Protein AF-A0A4P9Y5D0-F1 (afdb_monomer)

Sequence (68 aa):
DHHHSAGQGKRRKINLACESCRRRKVRCDSVRPSCTGCLDHGLACVYPTESKKRGPRQGYLGRLEARL

Solvent-accessible surface area (backbone atoms only — not comparable to full-atom values): 4660 Å² total; per-residue (Å²): 138,83,90,79,81,86,72,85,74,75,75,69,78,74,77,70,50,26,50,53,29,55,77,68,72,48,89,51,78,65,42,79,84,48,23,64,74,27,57,78,67,73,44,77,48,46,63,81,69,96,79,68,82,74,67,79,62,85,70,56,63,65,62,61,61,77,78,114

Nearest PDB structures (foldseek):
  1d66-assembly1_B  TM=6.987E-01  e=1.133E-03  Saccharomyces cerevisiae
  3coq-assembly1_A  TM=7.066E-01  e=1.907E-03  Saccharomyces cerevisiae
  1qp9-assembly1_B  TM=5.683E-01  e=8.415E-04  Saccharomyces cerevisiae
  1qp9-assembly2_C  TM=6.502E-01  e=2.980E-03  Saccharomyces cerevisiae
  1aw6-assembly1_A  TM=8.448E-01  e=1.914E-02  Saccharomyces cerevisiae

Radius of gyration: 19.79 Å; Cα contacts (8 Å, |Δi|>4): 50; chains: 1; bounding box: 56×25×46 Å

Organism: NCBI:txid1907219

pLDDT: mean 73.91, std 16.14, range [46.5, 93.75]

Mean predicted aligned error: 13.72 Å

Structure (mmCIF, N/CA/C/O backbone):
data_AF-A0A4P9Y5D0-F1
#
_entry.id   AF-A0A4P9Y5D0-F1
#
loop_
_atom_site.group_PDB
_atom_site.id
_atom_site.type_symbol
_atom_site.label_atom_id
_atom_site.label_alt_id
_atom_site.label_comp_id
_atom_site.label_asym_id
_atom_site.label_entity_id
_atom_site.label_seq_id
_atom_site.pdbx_PDB_ins_code
_atom_site.Cartn_x
_atom_site.Cartn_y
_atom_site.Cartn_z
_atom_site.occupancy
_atom_site.B_iso_or_equiv
_atom_site.auth_seq_id
_atom_site.auth_comp_id
_atom_site.auth_asym_id
_atom_site.auth_atom_id
_atom_site.pdbx_PDB_model_num
ATOM 1 N N . ASP A 1 1 ? -26.063 7.267 -35.110 1.00 49.31 1 ASP A N 1
ATOM 2 C CA . ASP A 1 1 ? -25.418 7.982 -33.993 1.00 49.31 1 ASP A CA 1
ATOM 3 C C . ASP A 1 1 ? -24.586 7.084 -33.098 1.00 49.31 1 ASP A C 1
ATOM 5 O O . ASP A 1 1 ? -25.133 6.301 -32.334 1.00 49.31 1 ASP A O 1
ATOM 9 N N . HIS A 1 2 ? -23.260 7.205 -33.182 1.00 46.50 2 HIS A N 1
ATOM 10 C CA . HIS A 1 2 ? -22.334 6.636 -32.201 1.00 46.50 2 HIS A CA 1
ATOM 11 C C . HIS A 1 2 ? -21.648 7.783 -31.449 1.00 46.50 2 HIS A C 1
ATOM 13 O O . HIS A 1 2 ? -20.730 8.416 -31.967 1.00 46.50 2 HIS A O 1
ATOM 19 N N . HIS A 1 3 ? -22.093 8.051 -30.220 1.00 54.47 3 HIS A N 1
ATOM 20 C CA . HIS A 1 3 ? -21.440 8.996 -29.315 1.00 54.47 3 HIS A CA 1
ATOM 21 C C . HIS A 1 3 ? -20.154 8.382 -28.743 1.00 54.47 3 HIS A C 1
ATOM 23 O O . HIS A 1 3 ? -20.206 7.520 -27.867 1.00 54.47 3 HIS A O 1
ATOM 29 N N . HIS A 1 4 ? -18.990 8.842 -29.208 1.00 56.00 4 HIS A N 1
ATOM 30 C CA . HIS A 1 4 ? -17.698 8.543 -28.587 1.00 56.00 4 HIS A CA 1
ATOM 31 C C . HIS A 1 4 ? -17.158 9.789 -27.873 1.00 56.00 4 HIS A C 1
ATOM 33 O O . HIS A 1 4 ? -16.509 10.644 -28.474 1.00 56.00 4 HIS A O 1
ATOM 39 N N . SER A 1 5 ? -17.435 9.905 -26.572 1.00 52.16 5 SER A N 1
ATOM 40 C CA . SER A 1 5 ? -16.859 10.950 -25.723 1.00 52.16 5 SER A CA 1
ATOM 41 C C . SER A 1 5 ? -15.436 10.573 -25.310 1.00 52.16 5 SER A C 1
ATOM 43 O O . SER A 1 5 ? -15.220 9.779 -24.395 1.00 52.16 5 SER A O 1
ATOM 45 N N . ALA A 1 6 ? -14.454 11.182 -25.973 1.00 57.88 6 ALA A N 1
ATOM 46 C CA . ALA A 1 6 ? -13.048 11.142 -25.588 1.00 57.88 6 ALA A CA 1
ATOM 47 C C . ALA A 1 6 ? -12.822 11.946 -24.291 1.00 57.88 6 ALA A C 1
ATOM 49 O O . ALA A 1 6 ? -12.523 13.139 -24.304 1.00 57.88 6 ALA A O 1
ATOM 50 N N . GLY A 1 7 ? -12.991 11.285 -23.145 1.00 56.44 7 GLY A N 1
ATOM 51 C CA . GLY A 1 7 ? -12.669 11.834 -21.830 1.00 56.44 7 GLY A CA 1
ATOM 52 C C . GLY A 1 7 ? -11.170 11.746 -21.547 1.00 56.44 7 GLY A C 1
ATOM 53 O O . GLY A 1 7 ? -10.611 10.658 -21.422 1.00 56.44 7 GLY A O 1
ATOM 54 N N . GLN A 1 8 ? -10.522 12.901 -21.422 1.00 60.16 8 GLN A N 1
ATOM 55 C CA . GLN A 1 8 ? -9.111 13.071 -21.074 1.00 60.16 8 GLN A CA 1
ATOM 56 C C . GLN A 1 8 ? -8.780 12.365 -19.747 1.00 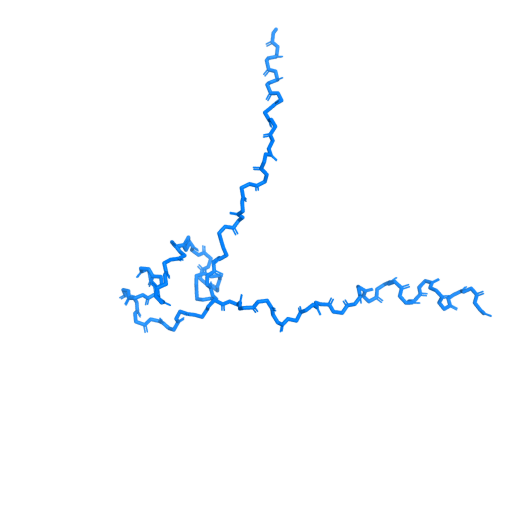60.16 8 GLN A C 1
ATOM 58 O O . GLN A 1 8 ? -9.021 12.873 -18.650 1.00 60.16 8 GLN A O 1
ATOM 63 N N . GLY A 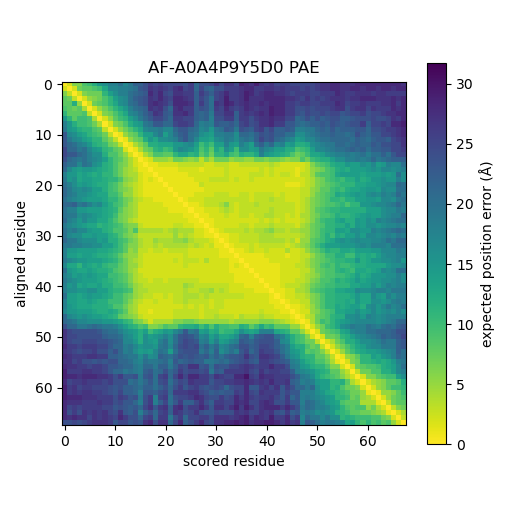1 9 ? -8.217 11.162 -19.841 1.00 54.09 9 GLY A N 1
ATOM 64 C CA . GLY A 1 9 ? -7.796 10.378 -18.691 1.00 54.09 9 GLY A CA 1
ATOM 65 C C . GLY A 1 9 ? -6.534 10.955 -18.060 1.00 54.09 9 GLY A C 1
ATOM 66 O O . GLY A 1 9 ? -5.436 10.465 -18.324 1.00 54.09 9 GLY A O 1
ATOM 67 N N . LYS A 1 10 ? -6.672 11.936 -17.155 1.00 56.72 10 LYS A N 1
ATOM 68 C CA . LYS A 1 10 ? -5.702 12.102 -16.059 1.00 56.72 10 LYS A CA 1
ATOM 69 C C . LYS A 1 10 ? -5.630 10.740 -15.382 1.00 56.72 10 LYS A C 1
ATOM 71 O O . LYS A 1 10 ? -6.555 10.383 -14.655 1.00 56.72 10 LYS A O 1
ATOM 76 N N . ARG A 1 11 ? -4.596 9.949 -15.702 1.00 57.47 11 ARG A N 1
ATOM 77 C CA . ARG A 1 11 ? -4.344 8.627 -15.116 1.00 57.47 11 ARG A CA 1
ATOM 78 C C . ARG A 1 11 ? -4.494 8.785 -13.610 1.00 57.47 11 ARG A C 1
ATOM 80 O O . ARG A 1 11 ? -3.616 9.361 -12.968 1.00 57.47 11 ARG A O 1
ATOM 87 N N . ARG A 1 12 ? -5.641 8.359 -13.064 1.00 59.66 12 ARG A N 1
ATOM 88 C CA . ARG A 1 12 ? -5.881 8.409 -11.625 1.00 59.66 12 ARG A CA 1
ATOM 89 C C . ARG A 1 12 ? -4.729 7.626 -11.026 1.00 59.66 12 ARG A C 1
ATOM 91 O O . ARG A 1 12 ? -4.529 6.478 -11.420 1.00 59.66 12 ARG A O 1
ATOM 98 N N . LYS A 1 13 ? -3.925 8.284 -10.182 1.00 59.56 13 LYS A N 1
ATOM 99 C CA . LYS A 1 13 ? -2.829 7.655 -9.440 1.00 59.56 13 LYS A CA 1
ATOM 100 C C . LYS A 1 13 ? -3.392 6.346 -8.902 1.00 59.56 13 LYS A C 1
ATOM 102 O O . LYS A 1 13 ? -4.315 6.378 -8.091 1.00 59.56 13 LYS A O 1
ATOM 107 N N . ILE A 1 14 ? -2.945 5.221 -9.458 1.00 60.78 14 ILE A N 1
ATOM 108 C CA . ILE A 1 14 ? -3.430 3.914 -9.032 1.00 60.78 14 ILE A CA 1
ATOM 109 C C . ILE A 1 14 ? -2.995 3.818 -7.580 1.00 60.78 14 ILE A C 1
ATOM 111 O O . ILE A 1 14 ? -1.796 3.797 -7.300 1.00 60.78 14 ILE A O 1
ATOM 115 N N . ASN A 1 15 ? -3.964 3.868 -6.668 1.00 67.94 15 ASN A N 1
ATOM 116 C CA . ASN A 1 15 ? -3.696 3.741 -5.248 1.00 67.94 15 ASN A CA 1
ATOM 117 C C . ASN A 1 15 ? -2.934 2.431 -5.040 1.00 67.94 15 ASN A C 1
ATOM 119 O O . ASN A 1 15 ? -3.379 1.354 -5.450 1.00 67.94 15 ASN A O 1
ATOM 123 N N . LEU A 1 16 ? -1.720 2.555 -4.510 1.00 83.06 16 LEU A N 1
ATOM 124 C CA . LEU A 1 16 ? -0.779 1.459 -4.398 1.00 83.06 16 LEU A CA 1
ATOM 125 C C . LEU A 1 16 ? -1.296 0.490 -3.337 1.00 83.06 16 LEU A C 1
ATOM 127 O O . LEU A 1 16 ? -1.111 0.722 -2.147 1.00 83.06 16 LEU A O 1
ATOM 131 N N . ALA A 1 17 ? -1.920 -0.607 -3.762 1.00 89.81 17 ALA A N 1
ATOM 132 C CA . ALA A 1 17 ? -2.337 -1.646 -2.832 1.00 89.81 17 ALA A CA 1
ATOM 133 C C . ALA A 1 17 ? -1.129 -2.184 -2.050 1.00 89.81 17 ALA A C 1
ATOM 135 O O . ALA A 1 17 ? -0.053 -2.400 -2.634 1.00 89.81 17 ALA A O 1
ATOM 136 N N . CYS A 1 18 ? -1.318 -2.416 -0.749 1.00 91.75 18 CYS A N 1
ATOM 137 C CA . CYS A 1 18 ? -0.331 -3.085 0.090 1.00 91.75 18 CYS A CA 1
ATOM 138 C C . CYS A 1 18 ? -0.099 -4.528 -0.384 1.00 91.75 18 CYS A C 1
ATOM 140 O O . CYS A 1 18 ? -0.887 -5.100 -1.143 1.00 91.75 18 CYS A O 1
ATOM 142 N N . GLU A 1 19 ? 0.995 -5.132 0.060 1.00 91.06 19 GLU A N 1
ATOM 143 C CA . GLU A 1 19 ? 1.403 -6.471 -0.343 1.00 91.06 19 GLU A CA 1
ATOM 144 C C . GL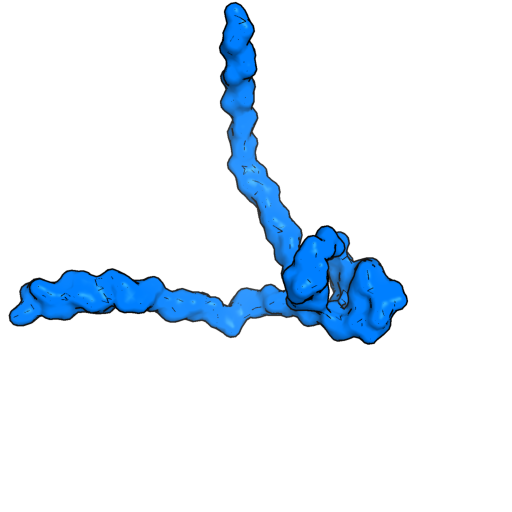U A 1 19 ? 0.364 -7.533 0.036 1.00 91.06 19 GLU A C 1
ATOM 146 O O . GLU A 1 19 ? 0.031 -8.383 -0.789 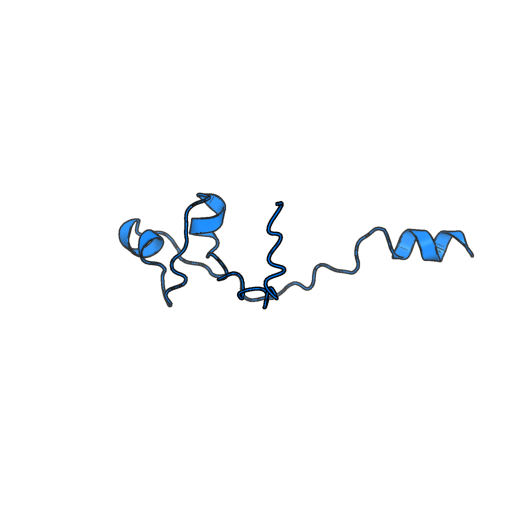1.00 91.06 19 GLU A O 1
ATOM 151 N N . SER A 1 20 ? -0.230 -7.431 1.225 1.00 92.94 20 SER A N 1
ATOM 152 C CA . SER A 1 20 ? -1.281 -8.345 1.686 1.00 92.94 20 SER A CA 1
ATOM 153 C C . SER A 1 20 ? -2.526 -8.290 0.798 1.00 92.94 20 SER A C 1
ATOM 155 O O . SER A 1 20 ? -3.010 -9.330 0.348 1.00 92.94 20 SER A O 1
ATOM 157 N N . CYS A 1 21 ? -3.000 -7.091 0.442 1.00 92.25 21 CYS A N 1
ATOM 158 C CA . CYS A 1 21 ? -4.123 -6.941 -0.486 1.00 92.25 21 CYS A CA 1
ATOM 159 C C . CYS A 1 21 ? -3.777 -7.412 -1.904 1.00 92.25 21 CYS A C 1
ATOM 161 O O . CYS A 1 21 ? -4.619 -8.024 -2.556 1.00 92.25 21 CYS A O 1
ATOM 163 N N . ARG A 1 22 ? -2.539 -7.193 -2.376 1.00 91.00 22 ARG A N 1
ATOM 164 C CA . ARG A 1 22 ? -2.082 -7.714 -3.678 1.00 91.00 22 ARG A CA 1
ATOM 165 C C . ARG A 1 22 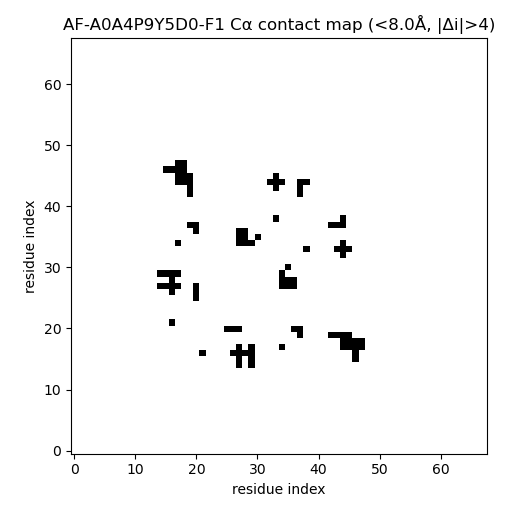? -2.063 -9.232 -3.718 1.00 91.00 22 ARG A C 1
ATOM 167 O O . ARG A 1 22 ? -2.588 -9.807 -4.666 1.00 91.00 22 ARG A O 1
ATOM 174 N N . ARG A 1 23 ? -1.475 -9.874 -2.703 1.00 90.31 23 ARG A N 1
ATOM 175 C CA . ARG A 1 23 ? -1.404 -11.341 -2.597 1.00 90.31 23 ARG A CA 1
ATOM 176 C C . ARG A 1 23 ? -2.804 -11.951 -2.580 1.00 90.31 23 ARG A C 1
ATOM 178 O O . ARG A 1 23 ? -3.043 -12.947 -3.250 1.00 90.31 23 ARG A O 1
ATOM 185 N N . ARG A 1 24 ? -3.739 -11.301 -1.884 1.00 90.62 24 ARG A N 1
ATOM 186 C CA . ARG A 1 24 ? -5.146 -11.717 -1.7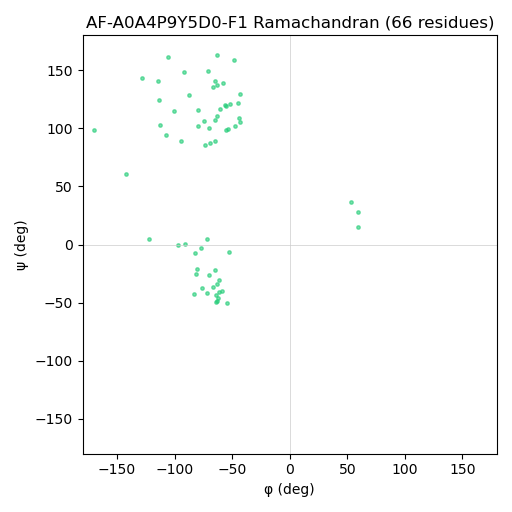95 1.00 90.62 24 ARG A CA 1
ATOM 187 C C . ARG A 1 24 ? -6.010 -11.281 -2.981 1.00 90.62 24 ARG A C 1
ATOM 189 O O . ARG A 1 24 ? -7.159 -11.695 -3.054 1.00 90.62 24 ARG A O 1
ATOM 196 N N . LYS A 1 25 ? -5.480 -10.462 -3.897 1.00 89.44 25 LYS A N 1
ATOM 197 C CA . LYS A 1 25 ? -6.209 -9.876 -5.037 1.00 89.44 25 LYS A CA 1
ATOM 198 C C . LYS A 1 25 ? -7.499 -9.148 -4.620 1.00 89.44 25 LYS A C 1
ATOM 200 O O . LYS A 1 25 ? -8.491 -9.174 -5.340 1.00 89.44 25 LYS A O 1
ATOM 205 N N . VAL A 1 26 ? -7.476 -8.484 -3.464 1.00 89.56 26 VAL A N 1
ATOM 206 C CA . VAL A 1 26 ? -8.604 -7.696 -2.942 1.00 89.56 26 VAL A CA 1
ATOM 207 C C . VAL A 1 26 ? -8.340 -6.200 -3.082 1.00 89.56 26 VAL A C 1
ATOM 209 O O . VAL A 1 26 ? -7.195 -5.758 -3.223 1.00 89.56 26 VAL A O 1
ATOM 212 N N . ARG A 1 27 ? -9.409 -5.401 -3.020 1.00 87.50 27 ARG A N 1
ATOM 213 C CA . ARG A 1 27 ? -9.307 -3.940 -2.985 1.00 87.50 27 ARG A CA 1
ATOM 214 C C . ARG A 1 27 ? -8.572 -3.500 -1.715 1.00 87.50 27 ARG A C 1
ATOM 216 O O . ARG A 1 27 ? -8.804 -4.039 -0.640 1.00 87.50 27 ARG A O 1
ATOM 223 N N . CYS A 1 28 ? -7.667 -2.536 -1.861 1.00 91.38 28 CYS A N 1
ATOM 224 C CA . CYS A 1 28 ? -6.924 -1.947 -0.754 1.00 91.38 28 CYS A CA 1
ATOM 225 C C . CYS A 1 28 ? -7.341 -0.490 -0.582 1.00 91.38 28 CYS A C 1
ATOM 227 O O . CYS A 1 28 ? -7.197 0.303 -1.516 1.00 91.38 28 CYS A O 1
ATOM 229 N N . ASP A 1 29 ? -7.779 -0.126 0.619 1.00 90.88 29 ASP A N 1
ATOM 230 C CA . ASP A 1 29 ? -8.201 1.246 0.929 1.00 90.88 29 ASP A CA 1
ATOM 231 C C . ASP A 1 29 ? -7.021 2.201 1.137 1.00 90.88 29 ASP A C 1
ATOM 233 O O . ASP A 1 29 ? -7.203 3.401 1.297 1.00 90.88 29 ASP A O 1
ATOM 237 N N . SER A 1 30 ? -5.787 1.685 1.074 1.00 87.12 30 SER A N 1
ATOM 238 C CA . SER A 1 30 ? -4.543 2.468 1.102 1.00 87.12 30 SER A CA 1
ATOM 239 C C . SER A 1 30 ? -4.353 3.338 2.358 1.00 87.12 30 SER A C 1
ATOM 241 O O . SER A 1 30 ? -3.488 4.214 2.381 1.00 87.12 30 SER A O 1
ATOM 243 N N . VAL A 1 31 ? -5.132 3.073 3.413 1.00 88.00 31 VAL A N 1
ATOM 244 C CA . VAL A 1 31 ? -5.025 3.714 4.729 1.00 88.00 31 VAL A CA 1
ATOM 245 C C . VAL A 1 31 ? -3.680 3.353 5.370 1.00 88.00 31 VAL A C 1
ATOM 247 O O . VAL A 1 31 ? -3.183 2.229 5.227 1.00 88.00 31 VAL A O 1
ATOM 250 N N . ARG A 1 32 ? -3.064 4.330 6.045 1.00 85.62 32 ARG A N 1
ATOM 251 C CA . ARG A 1 32 ? -1.797 4.189 6.776 1.00 85.62 32 ARG A CA 1
ATOM 252 C C . ARG A 1 32 ? -2.042 4.389 8.276 1.00 85.62 32 ARG A C 1
ATOM 254 O O . ARG A 1 32 ? -2.817 5.279 8.612 1.00 85.62 32 ARG A O 1
ATOM 261 N N . PRO A 1 33 ? -1.386 3.618 9.166 1.00 85.69 33 PRO A N 1
ATOM 262 C CA . PRO A 1 33 ? -0.283 2.678 8.907 1.00 85.69 33 PRO A CA 1
ATOM 263 C C . PRO A 1 33 ? -0.714 1.302 8.368 1.00 85.69 33 PRO A C 1
ATOM 265 O O . PRO A 1 33 ? 0.089 0.637 7.718 1.00 85.69 33 PRO A O 1
ATOM 268 N N . SER A 1 34 ? -1.972 0.902 8.575 1.00 92.12 34 SER A N 1
ATOM 269 C CA . SER A 1 34 ? -2.531 -0.366 8.095 1.00 92.12 34 SER A CA 1
ATOM 270 C C . SER A 1 34 ? -3.831 -0.140 7.325 1.00 92.12 34 SER A C 1
ATOM 272 O O . SER A 1 34 ? -4.619 0.735 7.677 1.00 92.12 34 SER A O 1
ATOM 274 N N . CYS A 1 35 ? -4.051 -0.926 6.271 1.00 92.75 35 CYS A N 1
ATOM 275 C CA . CYS A 1 35 ? -5.303 -0.923 5.523 1.00 92.75 35 CYS A CA 1
ATOM 276 C C . CYS A 1 35 ? -6.432 -1.554 6.359 1.00 92.75 35 CYS A C 1
ATOM 278 O O . CYS A 1 35 ? -6.146 -2.468 7.128 1.00 92.75 35 CYS A O 1
ATOM 280 N N . THR A 1 36 ? -7.695 -1.146 6.190 1.00 92.75 36 THR A N 1
ATOM 281 C CA . THR A 1 36 ? -8.826 -1.689 6.976 1.00 92.75 36 THR A CA 1
ATOM 282 C C . THR A 1 36 ? -8.903 -3.212 6.893 1.00 92.75 36 THR A C 1
ATOM 284 O O . THR A 1 36 ? -8.841 -3.884 7.913 1.00 92.75 36 THR A O 1
ATOM 287 N N . GLY A 1 37 ? -8.859 -3.783 5.683 1.00 92.06 37 GLY A N 1
ATOM 288 C CA . GLY A 1 37 ? -8.847 -5.243 5.537 1.00 92.06 37 GLY A CA 1
ATOM 289 C C . GLY A 1 37 ? -7.625 -5.915 6.179 1.00 92.06 37 GLY A C 1
ATOM 290 O O . GLY A 1 37 ? -7.696 -7.042 6.647 1.00 92.06 37 GLY A O 1
ATOM 291 N N . CYS A 1 38 ? -6.482 -5.240 6.234 1.00 93.75 38 CYS A N 1
ATOM 292 C CA . CYS A 1 38 ? -5.292 -5.763 6.892 1.00 93.75 38 CYS A CA 1
ATOM 293 C C . CYS A 1 38 ? -5.470 -5.753 8.414 1.00 93.75 38 CYS A C 1
ATOM 295 O O . CYS A 1 38 ? -5.107 -6.724 9.069 1.00 93.75 38 CYS A O 1
ATOM 297 N N . LEU A 1 39 ? -6.043 -4.672 8.949 1.00 93.19 39 LEU A N 1
ATOM 298 C CA . LEU A 1 39 ? -6.332 -4.488 10.366 1.00 93.19 39 LEU A CA 1
ATOM 299 C C . LEU A 1 39 ? -7.355 -5.520 10.862 1.00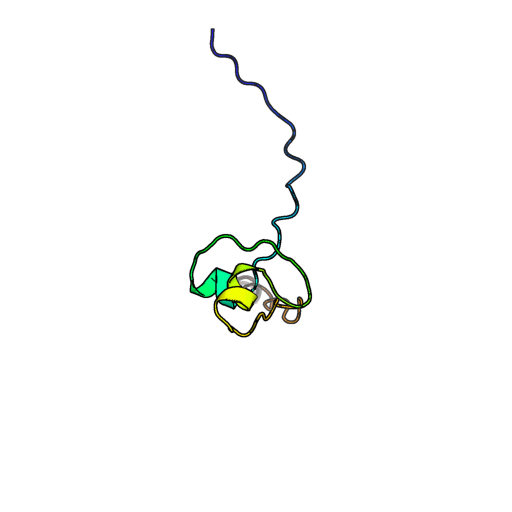 93.19 39 LEU A C 1
ATOM 301 O O . LEU A 1 39 ? -7.071 -6.220 11.828 1.00 93.19 39 LEU A O 1
ATOM 305 N N . ASP A 1 40 ? -8.469 -5.687 10.147 1.00 93.56 40 ASP A N 1
ATOM 306 C CA . ASP A 1 40 ? -9.546 -6.622 10.508 1.00 93.56 40 ASP A CA 1
ATOM 307 C C . ASP A 1 40 ? -9.079 -8.080 10.510 1.00 93.56 40 ASP A C 1
ATOM 309 O O . ASP A 1 40 ? -9.522 -8.900 11.310 1.00 93.56 40 ASP A O 1
ATOM 313 N N . HIS A 1 41 ? -8.158 -8.416 9.606 1.00 91.69 41 HIS A N 1
ATOM 314 C CA . HIS A 1 41 ? -7.593 -9.757 9.502 1.00 91.69 41 HIS A CA 1
ATOM 315 C C . HIS A 1 41 ? -6.320 -9.954 10.339 1.00 91.69 41 HIS A C 1
ATOM 317 O O . HIS A 1 41 ? -5.731 -11.033 10.276 1.00 91.69 41 HIS A O 1
ATOM 323 N N . GLY A 1 42 ? -5.858 -8.934 11.071 1.00 91.25 42 GLY A N 1
ATOM 324 C CA . GLY A 1 42 ? -4.609 -8.996 11.837 1.00 91.25 42 GLY A CA 1
ATOM 325 C C . GLY A 1 42 ? -3.370 -9.279 10.976 1.00 91.25 42 GLY A C 1
ATOM 326 O O . GLY A 1 42 ? -2.413 -9.895 11.438 1.00 91.25 42 GLY A O 1
ATOM 327 N N . LEU A 1 43 ? -3.388 -8.879 9.701 1.00 90.81 43 LEU A N 1
ATOM 328 C CA . LEU A 1 43 ? -2.312 -9.137 8.746 1.00 90.81 43 LEU A CA 1
ATOM 329 C C . LEU A 1 43 ? -1.300 -7.994 8.710 1.00 90.81 43 LEU A C 1
ATOM 331 O O . LEU A 1 43 ? -1.644 -6.814 8.796 1.00 90.81 43 LEU A O 1
ATOM 335 N N . ALA A 1 44 ? -0.043 -8.346 8.439 1.00 90.56 44 ALA A N 1
ATOM 336 C CA . ALA A 1 44 ? 1.008 -7.370 8.191 1.00 90.56 44 ALA A CA 1
ATOM 337 C C . ALA A 1 44 ? 0.670 -6.505 6.961 1.00 90.56 44 ALA A C 1
ATOM 339 O O . ALA A 1 44 ? 0.580 -6.995 5.831 1.00 90.56 44 ALA A O 1
ATOM 340 N N . CYS A 1 45 ? 0.485 -5.201 7.165 1.00 92.44 45 CYS A N 1
ATOM 341 C CA . CYS A 1 45 ? 0.215 -4.256 6.087 1.00 92.44 45 CYS A CA 1
ATOM 342 C C . CYS A 1 45 ? 1.509 -3.600 5.600 1.00 92.44 45 CYS A C 1
ATOM 344 O O . CYS A 1 45 ? 1.901 -2.534 6.066 1.00 92.44 45 CYS A O 1
ATOM 346 N N . VAL A 1 46 ? 2.164 -4.230 4.626 1.00 90.62 46 VAL A N 1
ATOM 347 C CA . VAL A 1 46 ? 3.396 -3.702 4.029 1.00 90.62 46 VAL A CA 1
ATOM 348 C C . VAL A 1 46 ? 3.070 -3.028 2.704 1.00 90.62 46 VAL A C 1
ATOM 350 O O . VAL A 1 46 ? 2.630 -3.676 1.756 1.00 90.62 46 VAL A O 1
ATOM 353 N N . TYR A 1 47 ? 3.268 -1.716 2.615 1.00 87.06 47 TYR A N 1
ATOM 354 C CA . TYR A 1 47 ? 3.243 -1.023 1.329 1.00 87.06 47 TYR A CA 1
ATOM 355 C C . TYR A 1 47 ? 4.642 -1.081 0.720 1.00 87.06 47 TYR A C 1
ATOM 357 O O . TYR A 1 47 ? 5.594 -0.703 1.404 1.00 87.06 47 TYR A O 1
ATOM 365 N N . PRO A 1 48 ? 4.796 -1.508 -0.546 1.00 76.00 48 PRO A N 1
ATOM 366 C CA . PRO A 1 48 ? 6.095 -1.457 -1.193 1.00 76.00 48 PRO A CA 1
ATOM 367 C C . PRO A 1 48 ? 6.492 0.013 -1.337 1.00 76.00 48 PRO A C 1
ATOM 369 O O . PRO A 1 48 ? 5.910 0.750 -2.132 1.00 76.00 48 PRO A O 1
ATOM 372 N N . THR A 1 49 ? 7.448 0.460 -0.529 1.00 70.44 49 THR A N 1
ATOM 373 C CA . THR A 1 49 ? 8.163 1.706 -0.786 1.00 70.44 49 THR A CA 1
ATOM 374 C C . THR A 1 49 ? 8.969 1.475 -2.058 1.00 70.44 49 THR A C 1
ATOM 376 O O . THR A 1 49 ? 9.492 0.382 -2.274 1.00 70.44 49 THR A O 1
ATOM 379 N N . GLU A 1 50 ? 8.979 2.428 -2.985 1.00 63.25 50 GLU A N 1
ATOM 380 C CA . GLU A 1 50 ? 9.663 2.237 -4.262 1.00 63.25 50 GLU A CA 1
ATOM 381 C C . GLU A 1 50 ? 11.177 2.102 -4.050 1.00 63.25 50 GLU A C 1
ATOM 383 O O . GLU A 1 50 ? 11.917 3.077 -4.055 1.00 63.25 50 GLU A O 1
ATOM 388 N N . SER A 1 51 ? 11.656 0.881 -3.844 1.00 55.75 51 SER A N 1
ATOM 389 C CA . SER A 1 51 ? 13.076 0.588 -3.669 1.00 55.75 51 SER A CA 1
ATOM 390 C C . SER A 1 51 ? 13.423 -0.728 -4.348 1.00 55.75 51 SER A C 1
ATOM 392 O O . SER A 1 51 ? 13.872 -1.702 -3.758 1.00 55.75 51 SER A O 1
ATOM 394 N N . LYS A 1 52 ? 13.196 -0.732 -5.657 1.00 52.94 52 LYS A N 1
ATOM 395 C CA . LYS A 1 52 ? 14.115 -1.283 -6.653 1.00 52.94 52 LYS A CA 1
ATOM 396 C C . LYS A 1 52 ? 13.563 -0.831 -7.988 1.00 52.94 52 LYS A C 1
ATOM 398 O O . LYS A 1 52 ? 12.620 -1.423 -8.514 1.00 52.94 52 LYS A O 1
ATOM 403 N N . LYS A 1 53 ? 14.148 0.246 -8.526 1.00 55.25 53 LYS A N 1
ATOM 404 C CA . LYS A 1 53 ? 14.185 0.461 -9.973 1.00 55.25 53 LYS A CA 1
ATOM 405 C C . LYS A 1 53 ? 14.525 -0.910 -10.549 1.00 55.25 53 LYS A C 1
ATOM 407 O O . LYS A 1 53 ? 15.634 -1.391 -10.324 1.00 55.25 53 LYS A O 1
ATOM 412 N N . ARG A 1 54 ? 13.550 -1.609 -11.148 1.00 56.69 54 ARG A N 1
ATOM 413 C CA . ARG A 1 54 ? 13.858 -2.828 -11.898 1.00 56.69 54 ARG A CA 1
ATOM 414 C C . ARG A 1 54 ? 14.958 -2.384 -12.846 1.00 56.69 54 ARG A C 1
ATOM 416 O O . ARG A 1 54 ? 14.759 -1.386 -13.544 1.00 56.69 54 ARG A O 1
ATOM 423 N N . GLY A 1 55 ? 16.121 -3.027 -12.753 1.00 63.78 55 GLY A N 1
ATOM 424 C CA . GLY A 1 55 ? 17.250 -2.713 -13.614 1.00 63.78 55 GLY A CA 1
ATOM 425 C C . GLY A 1 55 ? 16.794 -2.654 -15.075 1.00 63.78 55 GLY A C 1
ATOM 426 O O . GLY A 1 55 ? 15.718 -3.180 -15.399 1.00 63.78 55 GLY A O 1
ATOM 427 N N . PRO A 1 56 ? 17.557 -1.974 -15.945 1.00 62.66 56 PRO A N 1
ATOM 428 C CA . PRO A 1 56 ? 17.205 -1.835 -17.353 1.00 62.66 56 PRO A CA 1
ATOM 429 C C . PRO A 1 56 ? 16.706 -3.175 -17.901 1.00 62.66 56 PRO A C 1
ATOM 431 O O . PRO A 1 56 ? 17.306 -4.218 -17.642 1.00 62.66 56 PRO A O 1
ATOM 434 N N . ARG A 1 57 ? 15.541 -3.149 -18.570 1.00 58.22 57 ARG A N 1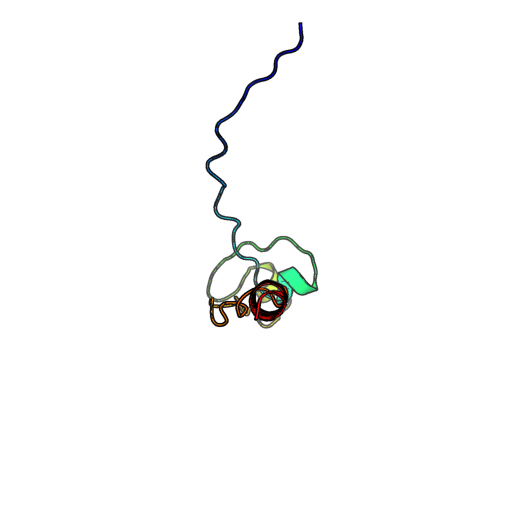
ATOM 435 C CA . ARG A 1 57 ? 14.880 -4.342 -19.120 1.00 58.22 57 ARG A CA 1
ATOM 436 C C . ARG A 1 57 ? 15.947 -5.186 -19.817 1.00 58.22 57 ARG A C 1
ATOM 438 O O . ARG A 1 57 ? 16.587 -4.697 -20.742 1.00 58.22 57 ARG A O 1
ATOM 445 N N . GLN A 1 58 ? 16.095 -6.434 -19.385 1.00 60.03 58 GLN A N 1
ATOM 446 C CA . GLN A 1 58 ? 17.133 -7.393 -19.788 1.00 60.03 58 GLN A CA 1
ATOM 447 C C . GLN A 1 58 ? 17.282 -7.609 -21.315 1.00 60.03 58 GLN A C 1
ATOM 449 O O . GLN A 1 58 ? 18.228 -8.245 -21.751 1.00 60.03 58 GLN A O 1
ATOM 454 N N . GLY A 1 59 ? 16.401 -7.039 -22.146 1.00 56.97 59 GLY A N 1
ATOM 455 C CA . GLY A 1 59 ? 16.515 -7.033 -23.609 1.00 56.97 59 GLY A CA 1
ATOM 456 C C . GLY A 1 59 ? 17.128 -5.775 -24.247 1.00 56.97 59 GLY A C 1
ATOM 457 O O . GLY A 1 59 ? 17.191 -5.721 -25.472 1.00 56.97 59 GLY A O 1
ATOM 458 N N . TYR A 1 60 ? 17.524 -4.748 -23.480 1.00 61.75 60 TYR A N 1
ATOM 459 C CA . TYR A 1 60 ? 18.170 -3.549 -24.047 1.00 61.75 60 TYR A CA 1
ATOM 460 C C . TYR A 1 60 ? 19.680 -3.749 -24.256 1.00 61.75 60 TYR A C 1
ATOM 462 O O . TYR A 1 60 ? 20.185 -3.425 -25.326 1.00 61.75 60 TYR A O 1
ATOM 470 N N . LEU A 1 61 ? 20.379 -4.361 -23.290 1.00 62.47 61 LEU A N 1
ATOM 471 C CA . LEU A 1 61 ? 21.821 -4.647 -23.383 1.00 62.47 61 LEU A CA 1
ATOM 472 C C . LEU A 1 61 ? 22.160 -5.633 -24.512 1.00 62.47 61 LEU A C 1
ATOM 474 O O . LEU A 1 61 ? 23.044 -5.350 -25.311 1.00 62.47 61 LEU A O 1
ATOM 478 N N . GLY A 1 62 ? 21.383 -6.710 -24.669 1.00 59.66 62 GLY A N 1
ATOM 479 C CA . GLY A 1 62 ? 21.641 -7.703 -25.721 1.00 59.66 62 GLY A CA 1
ATOM 480 C C . GLY A 1 62 ? 21.489 -7.173 -27.155 1.00 59.66 62 GLY A C 1
ATOM 481 O O . GLY A 1 62 ? 22.066 -7.736 -28.077 1.00 59.66 62 GLY A O 1
ATOM 482 N N . ARG A 1 63 ? 20.746 -6.073 -27.372 1.00 60.34 63 ARG A N 1
ATOM 483 C CA . ARG A 1 63 ? 20.679 -5.419 -28.694 1.00 60.34 63 ARG A CA 1
ATOM 484 C C . ARG A 1 63 ? 21.857 -4.488 -28.972 1.00 60.34 63 ARG A C 1
ATOM 486 O O . ARG A 1 63 ? 22.153 -4.256 -30.138 1.00 60.34 63 ARG A O 1
ATOM 493 N N . LEU A 1 64 ? 22.490 -3.946 -27.932 1.00 62.78 64 LEU A N 1
ATOM 494 C CA . LEU A 1 64 ? 23.675 -3.097 -28.071 1.00 62.78 64 LEU A CA 1
ATOM 495 C C . LEU A 1 64 ? 24.928 -3.928 -28.368 1.00 62.78 64 LEU A C 1
ATOM 497 O O . LEU A 1 64 ? 25.732 -3.513 -29.194 1.00 62.78 64 LEU A O 1
ATOM 501 N N . GLU A 1 65 ? 25.056 -5.113 -27.767 1.00 63.31 65 GLU A N 1
ATOM 502 C CA . GLU A 1 65 ? 26.198 -6.015 -27.993 1.00 63.31 65 GLU A CA 1
ATOM 503 C C . GLU A 1 65 ? 26.200 -6.655 -29.389 1.00 63.31 65 GLU A C 1
ATOM 505 O O . GLU A 1 65 ? 27.261 -6.931 -29.926 1.00 63.31 65 GLU A O 1
ATOM 510 N N . ALA A 1 66 ? 25.040 -6.816 -30.034 1.00 63.56 66 ALA A N 1
ATOM 511 C CA . ALA A 1 66 ? 24.930 -7.437 -31.360 1.00 63.56 66 ALA A CA 1
ATOM 512 C C . ALA A 1 66 ? 25.460 -6.577 -32.534 1.00 63.56 66 ALA A C 1
ATOM 514 O O . ALA A 1 66 ? 25.271 -6.946 -33.693 1.00 63.56 66 ALA A O 1
ATOM 515 N N . ARG A 1 67 ? 26.058 -5.408 -32.261 1.00 61.75 67 ARG A N 1
ATOM 516 C CA . ARG A 1 67 ? 26.612 -4.492 -33.278 1.00 61.75 67 ARG A CA 1
ATOM 517 C C . ARG A 1 67 ? 28.108 -4.183 -33.091 1.00 61.75 67 ARG A C 1
ATOM 519 O O . ARG A 1 67 ? 28.632 -3.347 -33.823 1.00 61.75 67 ARG A O 1
ATOM 526 N N . LEU A 1 68 ? 28.767 -4.820 -32.126 1.00 56.28 68 LEU A N 1
ATOM 527 C CA . LEU A 1 68 ? 30.229 -4.858 -31.990 1.00 56.28 68 LEU A CA 1
ATOM 528 C C . LEU A 1 68 ? 30.745 -6.184 -32.552 1.00 56.28 68 LEU A C 1
ATOM 530 O O . LEU A 1 68 ? 31.845 -6.155 -33.140 1.00 56.28 68 LEU A O 1
#

InterPro domains:
  IPR001138 Zn(2)Cys(6) fungal-type DNA-binding domain [PF00172] (17-54)
  IPR001138 Zn(2)Cys(6) fungal-type DNA-binding domain [PS00463] (17-45)
  IPR001138 Zn(2)Cys(6) fungal-type DNA-binding domain [PS50048] (17-47)
  IPR001138 Zn(2)Cys(6) fungal-type DNA-binding domain [SM00066] (12-56)
  IPR001138 Zn(2)Cys(6) fungal-type DNA-binding domain [cd00067] (13-48)
  IPR020448 Maltose fermentation regulatory protein, DNA-binding domain [PR00054] (17-23)
  IPR020448 Maltose fermentation regulatory protein, DNA-binding domain [PR00054] (24-30)
  IPR020448 Maltose fermentation regulatory protein, DNA-binding domain [PR00054] (33-43)
  IPR020448 Maltose fermentation regulatory protein, DNA-binding domain [PR00054] (45-56)
  IPR036864 Zn(2)-C6 fungal-type DNA-binding domain superfamily [G3DSA:4.10.24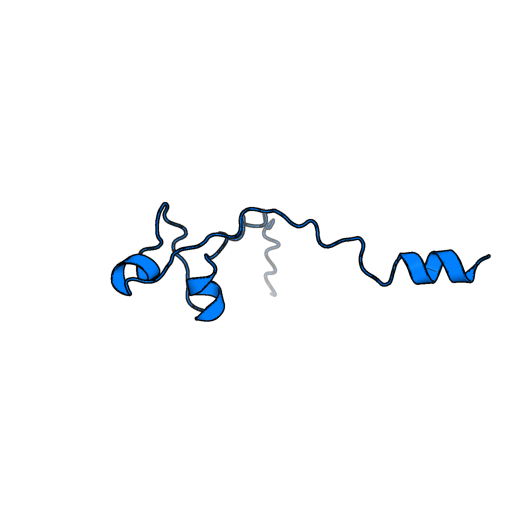0.10] (9-68)
  IPR036864 Zn(2)-C6 fungal-type DNA-binding domain superfamily [SSF57701] (9-56)
  IPR050815 Transcription factor, fungi [PTHR47338] (4-68)

Secondary structure (DSSP, 8-state):
------------------HHHHHHT------SSS-HHHHHTT-------S-----S-TTTHHHHHTT-

Foldseek 3Di:
DDDDDPDDDPPDPPLQAFPVCVVVVHDFPNDPPATPVCVVVVHDGHGDDPPDPPPDDPPPVVVVVVVD